Protein AF-A0A3C1FZZ5-F1 (afdb_monomer_lite)

pLDDT: mean 83.91, std 10.41, range [52.12, 95.19]

Radius of gyration: 18.03 Å; chains: 1; bounding box: 41×44×58 Å

Sequence (161 aa):
MACTSSVSAAALTNSTTSPPASAPGNGWYINLAASSSTNYAERVITNPLAAFTGATFFTTFEPSTAACGYSGNSFLWAVNYSTGGSAPASALSGTALVQTSTGQVLQVNFDTAFTNNVPSNSTTGQGRTTAAFLGVPPKGQGLSVIIKPRPLNKVLQIQEK

Foldseek 3Di:
DDPPDDDDLVQAAEPQQPWDPFFRPRYHDHQAADDDPFWHTKDWQADWDCDPQQWIWTKIFTATPDPPDQRGWMKIFIARRRTRHARDLLFQQFWKWAQFPVRDTDIGRSNPFQDCDGDPNGNGSHSTIGHIDTHDTDHYPRIDTDTDDDDPPDPPDDDDD

Secondary structure (DSSP, 8-state):
-----PPPGGGSEE-SSS--SS--TT-EE-PPPPP-SSBPPPEE-S--EE-TTSEEEEEEEEEBS-TTS--EEEEEEEEETTTSSBPPGGGS-EEEEEE-TTS-EEEEEHHHH-SB---TT-S--TTTBPPPEESPPPTTT-EEEEEPPP-----------

Structure (mmCIF, N/CA/C/O backbone):
data_AF-A0A3C1FZZ5-F1
#
_entry.id   AF-A0A3C1FZZ5-F1
#
loop_
_atom_site.group_PDB
_atom_site.id
_atom_site.type_symbol
_atom_site.label_atom_id
_atom_site.label_alt_id
_atom_site.label_comp_id
_atom_site.label_asym_id
_atom_site.label_entity_id
_atom_site.label_seq_id
_atom_site.pdbx_PDB_ins_code
_atom_site.Cartn_x
_atom_site.Cartn_y
_atom_site.Cartn_z
_atom_site.occupancy
_atom_site.B_iso_or_equiv
_atom_site.auth_seq_id
_atom_site.auth_comp_id
_atom_site.auth_asym_id
_atom_site.auth_atom_id
_atom_site.pdbx_PDB_model_num
ATOM 1 N N . MET A 1 1 ? 14.591 -5.168 28.648 1.00 52.28 1 MET A N 1
ATOM 2 C CA . MET A 1 1 ? 13.682 -6.090 27.933 1.00 52.28 1 MET A CA 1
ATOM 3 C C . MET A 1 1 ? 14.237 -6.288 26.541 1.00 52.28 1 MET A C 1
ATOM 5 O O . MET A 1 1 ? 14.339 -5.312 25.812 1.00 52.28 1 MET A O 1
ATOM 9 N N . ALA A 1 2 ? 14.681 -7.498 26.212 1.00 60.19 2 ALA A N 1
ATOM 10 C CA . ALA A 1 2 ? 15.149 -7.823 24.871 1.00 60.19 2 ALA A CA 1
ATOM 11 C C . ALA A 1 2 ? 13.982 -8.447 24.094 1.00 60.19 2 ALA A C 1
ATOM 13 O O . ALA A 1 2 ? 13.405 -9.430 24.550 1.00 60.19 2 ALA A O 1
ATOM 14 N N . CYS A 1 3 ? 13.614 -7.867 22.952 1.00 66.69 3 CYS A N 1
ATOM 15 C CA . CYS A 1 3 ? 12.658 -8.467 22.022 1.00 66.69 3 CYS A CA 1
ATOM 16 C C . CYS A 1 3 ? 13.349 -9.623 21.282 1.00 66.69 3 CYS A C 1
ATOM 18 O O . CYS A 1 3 ? 13.859 -9.435 20.182 1.00 66.69 3 CYS A O 1
ATOM 20 N N . THR A 1 4 ? 13.441 -10.794 21.914 1.00 73.38 4 THR A N 1
ATOM 21 C CA . THR A 1 4 ? 14.071 -11.999 21.337 1.00 73.38 4 THR A CA 1
ATOM 22 C C . THR A 1 4 ? 13.079 -12.921 20.631 1.00 73.38 4 THR A C 1
ATOM 24 O O . THR A 1 4 ? 13.487 -13.826 19.908 1.00 73.38 4 THR A O 1
ATOM 27 N N . SER A 1 5 ? 11.780 -12.693 20.815 1.00 76.38 5 SER A N 1
ATOM 28 C CA . SER A 1 5 ? 10.720 -13.438 20.143 1.00 76.38 5 SER A CA 1
ATOM 29 C C . SER A 1 5 ? 10.630 -13.003 18.680 1.00 76.38 5 SER A C 1
ATOM 31 O O . SER A 1 5 ? 10.276 -11.858 18.397 1.00 76.38 5 SER A O 1
ATOM 33 N N . SER A 1 6 ? 10.931 -13.906 17.748 1.00 80.31 6 SER A N 1
ATOM 34 C CA . SER A 1 6 ? 10.702 -13.695 16.319 1.00 80.31 6 SER A CA 1
ATOM 35 C C . SER A 1 6 ? 9.453 -14.447 15.864 1.00 80.31 6 SER A C 1
ATOM 37 O O . SER A 1 6 ? 9.182 -15.569 16.290 1.00 80.31 6 SER A O 1
ATOM 39 N N . VAL A 1 7 ? 8.673 -13.813 14.992 1.00 83.50 7 VAL A N 1
ATOM 40 C CA . VAL A 1 7 ? 7.558 -14.457 14.294 1.00 83.50 7 VAL A CA 1
ATOM 41 C C . VAL A 1 7 ? 8.064 -14.832 12.909 1.00 83.50 7 VAL A C 1
ATOM 43 O O . VAL A 1 7 ? 8.552 -13.975 12.172 1.00 83.50 7 VAL A O 1
ATOM 46 N N . SER A 1 8 ? 7.994 -16.114 12.555 1.00 88.12 8 SER A N 1
ATOM 47 C CA . SER A 1 8 ? 8.337 -16.551 11.203 1.00 88.12 8 SER A CA 1
ATOM 48 C C . SER A 1 8 ? 7.217 -16.177 10.231 1.00 88.12 8 SER A C 1
ATOM 50 O O . SER A 1 8 ? 6.042 -16.160 10.595 1.00 88.12 8 SER A O 1
ATOM 52 N N . ALA A 1 9 ? 7.557 -15.932 8.964 1.00 84.94 9 ALA A N 1
ATOM 53 C CA . ALA A 1 9 ? 6.552 -15.645 7.936 1.00 84.94 9 ALA A CA 1
ATOM 54 C C . ALA A 1 9 ? 5.518 -16.779 7.783 1.00 84.94 9 ALA A C 1
ATOM 56 O O . ALA A 1 9 ? 4.367 -16.518 7.453 1.00 84.94 9 ALA A O 1
ATOM 57 N N . ALA A 1 10 ? 5.902 -18.027 8.081 1.00 88.88 10 ALA A N 1
ATOM 58 C CA . ALA A 1 10 ? 5.005 -19.182 8.055 1.00 88.88 10 ALA A CA 1
ATOM 59 C C . ALA A 1 10 ? 3.928 -19.144 9.155 1.00 88.88 10 ALA A C 1
ATOM 61 O O . ALA A 1 10 ? 2.884 -19.772 9.011 1.00 88.88 10 ALA A O 1
ATOM 62 N N . ALA A 1 11 ? 4.175 -18.417 10.248 1.00 90.94 11 ALA A N 1
ATOM 63 C CA . ALA A 1 11 ? 3.200 -18.220 11.314 1.00 90.94 11 ALA A CA 1
ATOM 64 C C . ALA A 1 11 ? 2.186 -17.107 10.990 1.00 90.94 11 ALA A C 1
ATOM 66 O O . ALA A 1 11 ? 1.161 -17.017 11.665 1.00 90.94 11 ALA A O 1
ATOM 67 N N . LEU A 1 12 ? 2.462 -16.268 9.982 1.00 93.56 12 LEU A N 1
ATOM 68 C CA . LEU A 1 12 ? 1.582 -15.189 9.539 1.00 93.56 12 LEU A CA 1
ATOM 69 C C . LEU A 1 12 ? 0.552 -15.700 8.531 1.00 93.56 12 LEU A C 1
ATOM 71 O O . LEU A 1 12 ? 0.846 -16.514 7.656 1.00 93.56 12 LEU A O 1
ATOM 75 N N . THR A 1 13 ? -0.661 -15.160 8.603 1.00 95.19 13 THR A N 1
ATOM 76 C CA . THR A 1 13 ? -1.702 -15.459 7.615 1.00 95.19 13 THR A CA 1
ATOM 77 C C . THR A 1 13 ? -1.454 -14.686 6.322 1.00 95.19 13 THR A C 1
ATOM 79 O O . THR A 1 13 ? -1.238 -13.476 6.338 1.00 95.19 13 THR A O 1
ATOM 82 N N . ASN A 1 14 ? -1.504 -15.377 5.186 1.00 93.38 14 ASN A N 1
ATOM 83 C CA . ASN A 1 14 ? -1.392 -14.740 3.881 1.00 93.38 14 ASN A CA 1
ATOM 84 C C . ASN A 1 14 ? -2.725 -14.080 3.484 1.00 93.38 14 ASN A C 1
ATOM 86 O O . ASN A 1 14 ? -3.697 -14.773 3.192 1.00 93.38 14 ASN A O 1
ATOM 90 N N . SER A 1 15 ? -2.743 -12.750 3.413 1.00 92.69 15 SER A N 1
ATOM 91 C CA . SER A 1 15 ? -3.899 -11.935 3.014 1.00 92.69 15 SER A CA 1
ATOM 92 C C . SER A 1 15 ? -3.782 -11.379 1.586 1.00 92.69 15 SER A C 1
ATOM 94 O O . SER A 1 15 ? -4.489 -10.437 1.221 1.00 92.69 15 SER A O 1
ATOM 96 N N . THR A 1 16 ? -2.894 -11.927 0.751 1.00 90.62 16 THR A N 1
ATOM 97 C CA . THR A 1 16 ? -2.671 -11.494 -0.641 1.00 90.62 16 THR A CA 1
ATOM 98 C C . THR A 1 16 ? -3.950 -11.558 -1.475 1.00 90.62 16 THR A C 1
ATOM 100 O O . THR A 1 16 ? -4.319 -10.543 -2.066 1.00 90.62 16 THR A O 1
ATOM 103 N N . THR A 1 17 ? -4.649 -12.695 -1.500 1.00 86.25 17 THR A N 1
ATOM 104 C CA . THR A 1 17 ? -5.841 -12.909 -2.349 1.00 86.25 17 THR A CA 1
ATOM 105 C C . THR A 1 17 ? -7.123 -13.159 -1.562 1.00 86.25 17 THR A C 1
ATOM 107 O O . THR A 1 17 ? -8.191 -12.755 -2.008 1.00 86.25 17 THR A O 1
ATOM 110 N N . SER A 1 18 ? -7.027 -13.792 -0.391 1.00 87.19 18 SER A N 1
ATOM 111 C CA . SER A 1 18 ? -8.172 -14.159 0.445 1.00 87.19 18 SER A CA 1
ATOM 112 C C . SER A 1 18 ? -7.914 -13.744 1.896 1.00 87.19 18 SER A C 1
ATOM 114 O O . SER A 1 18 ? -7.502 -14.579 2.703 1.00 87.19 18 SER A O 1
ATOM 116 N N . PRO A 1 19 ? -8.099 -12.456 2.242 1.00 90.06 19 PRO A N 1
ATOM 117 C CA . PRO A 1 19 ? -7.919 -11.992 3.612 1.00 90.06 19 PRO A CA 1
ATOM 118 C C . PRO A 1 19 ? -8.880 -12.722 4.571 1.00 90.06 19 PRO A C 1
ATOM 120 O O . PRO A 1 19 ? -10.033 -12.971 4.208 1.00 90.06 19 PRO A O 1
ATOM 123 N N . PRO A 1 20 ? -8.439 -13.062 5.795 1.00 91.62 20 PRO A N 1
ATOM 124 C CA . PRO A 1 20 ? -9.282 -13.726 6.778 1.00 91.62 20 PRO A CA 1
ATOM 125 C C . PRO A 1 20 ? -10.442 -12.820 7.215 1.00 91.62 20 PRO A C 1
ATOM 127 O O . PRO A 1 20 ? -10.310 -11.597 7.280 1.00 91.62 20 PRO A O 1
ATOM 130 N N . ALA A 1 21 ? -11.578 -13.426 7.566 1.00 89.75 21 ALA A N 1
ATOM 131 C CA . ALA A 1 21 ? -12.756 -12.700 8.053 1.00 89.75 21 ALA A CA 1
ATOM 132 C C . ALA A 1 21 ? -12.554 -12.077 9.450 1.00 89.75 21 ALA A C 1
ATOM 134 O O . ALA A 1 21 ? -13.266 -11.149 9.829 1.00 89.75 21 ALA A O 1
ATOM 135 N N . SER A 1 22 ? -11.581 -12.575 10.214 1.00 92.88 22 SER A N 1
ATOM 136 C CA . SER A 1 22 ? -11.246 -12.128 11.567 1.00 92.88 22 SER A CA 1
ATOM 137 C C . SER A 1 22 ? -9.735 -11.991 11.741 1.00 92.88 22 SER A C 1
ATOM 139 O O . SER A 1 22 ? -8.959 -12.546 10.964 1.00 92.88 22 SER A O 1
ATOM 141 N N . ALA A 1 23 ? -9.314 -11.266 12.779 1.00 94.00 23 ALA A N 1
ATOM 142 C CA . ALA A 1 23 ? -7.900 -11.056 13.067 1.00 94.00 23 ALA A CA 1
ATOM 143 C C . ALA A 1 23 ? -7.178 -12.397 13.333 1.00 94.00 23 ALA A C 1
ATOM 145 O O . ALA A 1 23 ? -7.588 -13.133 14.235 1.00 94.00 23 ALA A O 1
ATOM 146 N N . PRO A 1 24 ? -6.120 -12.737 12.577 1.00 93.19 24 PRO A N 1
ATOM 147 C CA . PRO A 1 24 ? -5.319 -13.929 12.833 1.00 93.19 24 PRO A CA 1
ATOM 148 C C . PRO A 1 24 ? -4.426 -13.737 14.066 1.00 93.19 24 PRO A C 1
ATOM 150 O O . PRO A 1 24 ? -3.900 -12.650 14.294 1.00 93.19 24 PRO A O 1
ATOM 153 N N . GLY A 1 25 ? -4.204 -14.807 14.836 1.00 90.31 25 GLY A N 1
ATOM 154 C CA . GLY A 1 25 ? -3.521 -14.731 16.138 1.00 90.31 25 GLY A CA 1
ATOM 155 C C . GLY A 1 25 ? -2.084 -14.196 16.093 1.00 90.31 25 GLY A C 1
ATOM 156 O O . GLY A 1 25 ? -1.682 -13.464 16.990 1.00 90.31 25 GLY A O 1
ATOM 157 N N . ASN A 1 26 ? -1.333 -14.506 15.033 1.00 90.94 26 ASN A N 1
ATOM 158 C CA . ASN A 1 26 ? 0.059 -14.066 14.867 1.00 90.94 26 ASN A CA 1
ATOM 159 C C . ASN A 1 26 ? 0.217 -12.890 13.888 1.00 90.94 26 ASN A C 1
ATOM 161 O O . ASN A 1 26 ? 1.333 -12.429 13.673 1.00 90.94 26 ASN A O 1
ATOM 165 N N . GLY A 1 27 ? -0.878 -12.404 13.292 1.00 93.06 27 GLY A N 1
ATOM 166 C CA . GLY A 1 27 ? -0.862 -11.358 12.269 1.00 93.06 27 GLY A CA 1
ATOM 167 C C . GLY A 1 27 ? -0.951 -11.876 10.832 1.00 93.06 27 GLY A C 1
ATOM 168 O O . GLY A 1 27 ? -1.191 -13.060 10.571 1.00 93.06 27 GLY A O 1
ATOM 169 N N . TRP A 1 28 ? -0.809 -10.951 9.886 1.00 93.62 28 TRP A N 1
ATOM 170 C CA . TRP A 1 28 ? -1.007 -11.184 8.459 1.00 93.62 28 TRP A CA 1
ATOM 171 C C . TRP A 1 28 ? 0.077 -10.512 7.616 1.00 93.62 28 TRP A C 1
ATOM 173 O O . TRP A 1 28 ? 0.783 -9.620 8.085 1.00 93.62 28 TRP A O 1
ATOM 183 N N . TYR A 1 29 ? 0.185 -10.926 6.356 1.00 93.38 29 TYR A N 1
ATOM 184 C CA . TYR A 1 29 ? 1.014 -10.258 5.354 1.00 93.38 29 TYR A CA 1
ATOM 185 C C . TYR A 1 29 ? 0.308 -10.173 3.999 1.00 93.38 29 TYR A C 1
ATOM 187 O O . TYR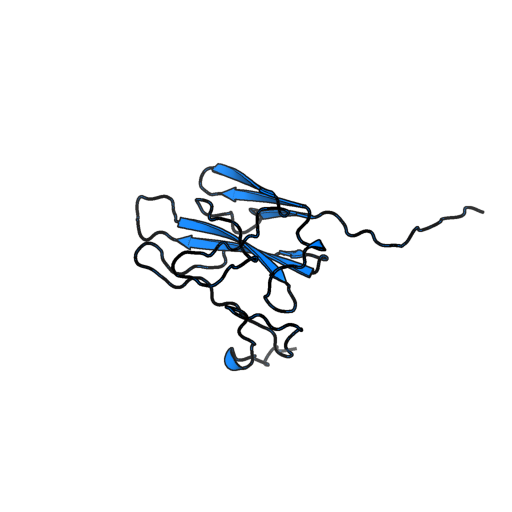 A 1 29 ? -0.630 -10.916 3.715 1.00 93.38 29 TYR A O 1
ATOM 195 N N . ILE A 1 30 ? 0.775 -9.252 3.158 1.00 92.50 30 ILE A N 1
ATOM 196 C CA . ILE A 1 30 ? 0.357 -9.105 1.763 1.00 92.50 30 ILE A CA 1
ATOM 197 C C . ILE A 1 30 ? 1.636 -9.087 0.929 1.00 92.50 30 ILE A C 1
ATOM 199 O O . ILE A 1 30 ? 2.481 -8.214 1.112 1.00 92.50 30 ILE A O 1
ATOM 203 N N . ASN A 1 31 ? 1.784 -10.044 0.017 1.00 92.94 31 ASN A N 1
ATOM 204 C CA . ASN A 1 31 ? 2.779 -9.940 -1.049 1.00 92.94 31 ASN A CA 1
ATOM 205 C C . ASN A 1 31 ? 2.391 -8.798 -1.994 1.00 92.94 31 ASN A C 1
ATOM 207 O O . ASN A 1 31 ? 1.270 -8.793 -2.495 1.00 92.94 31 ASN A O 1
ATOM 211 N N . LEU A 1 32 ? 3.302 -7.857 -2.225 1.00 92.62 32 LEU A N 1
ATOM 212 C CA . LEU A 1 32 ? 3.145 -6.800 -3.227 1.00 92.62 32 LEU A CA 1
ATOM 213 C C . LEU A 1 32 ? 3.455 -7.332 -4.636 1.00 92.62 32 LEU A C 1
ATOM 215 O O . LEU A 1 32 ? 3.909 -8.473 -4.775 1.00 92.62 32 LEU A O 1
ATOM 219 N N . ALA A 1 33 ? 3.212 -6.523 -5.673 1.00 91.94 33 ALA A N 1
ATOM 220 C CA . ALA A 1 33 ? 3.514 -6.902 -7.056 1.00 91.94 33 ALA A CA 1
ATOM 221 C C . ALA A 1 33 ? 4.954 -7.417 -7.214 1.00 91.94 33 ALA A C 1
ATOM 223 O O . ALA A 1 33 ? 5.928 -6.750 -6.846 1.00 91.94 33 ALA A O 1
ATOM 224 N N . ALA A 1 34 ? 5.085 -8.606 -7.804 1.00 92.25 34 ALA A N 1
ATOM 225 C CA . ALA A 1 34 ? 6.373 -9.133 -8.227 1.00 92.25 34 ALA A CA 1
ATOM 226 C C . ALA A 1 34 ? 6.885 -8.359 -9.451 1.00 92.25 34 ALA A C 1
ATOM 228 O O . ALA A 1 34 ? 6.124 -7.704 -10.160 1.00 92.25 34 ALA A O 1
ATOM 229 N N . SER A 1 35 ? 8.183 -8.466 -9.735 1.00 91.00 35 SER A N 1
ATOM 230 C CA . SER A 1 35 ? 8.748 -7.886 -10.954 1.00 91.00 35 SER A CA 1
ATOM 231 C C . SER A 1 35 ? 8.069 -8.437 -12.213 1.00 91.00 35 SER A C 1
ATOM 233 O O . SER A 1 35 ? 7.728 -9.619 -12.290 1.00 91.00 35 SER A O 1
ATOM 235 N N . SER A 1 36 ? 7.941 -7.587 -13.221 1.00 88.75 36 SER A N 1
ATOM 236 C CA . SER A 1 36 ? 7.462 -7.896 -14.567 1.00 88.75 36 SER A CA 1
ATOM 237 C C . SER A 1 36 ? 8.489 -7.432 -15.611 1.00 88.75 36 SER A C 1
ATOM 239 O O . SER A 1 36 ? 9.559 -6.932 -15.268 1.00 88.75 36 SER A O 1
ATOM 241 N N . SER A 1 37 ? 8.192 -7.592 -16.903 1.00 86.81 37 SER A N 1
ATOM 242 C CA . SER A 1 37 ? 9.054 -7.084 -17.982 1.00 86.81 37 SER A CA 1
ATOM 243 C C . SER A 1 37 ? 9.100 -5.550 -18.048 1.00 86.81 37 SER A C 1
ATOM 245 O O . SER A 1 37 ? 10.083 -4.979 -18.522 1.00 86.81 37 SER A O 1
ATOM 247 N N . THR A 1 38 ? 8.056 -4.873 -17.566 1.00 87.31 38 THR A N 1
ATOM 248 C CA . THR A 1 38 ? 7.910 -3.411 -17.649 1.00 87.31 38 THR A CA 1
ATOM 249 C C . THR A 1 38 ? 8.249 -2.694 -16.349 1.00 87.31 38 THR A C 1
ATOM 251 O O . THR A 1 38 ? 8.601 -1.515 -16.379 1.00 87.31 38 THR A O 1
ATOM 254 N N . ASN A 1 39 ? 8.159 -3.388 -15.213 1.00 90.06 39 ASN A N 1
ATOM 255 C CA . ASN A 1 39 ? 8.405 -2.801 -13.903 1.00 90.06 39 ASN A CA 1
ATOM 256 C C . ASN A 1 39 ? 9.127 -3.769 -12.955 1.00 90.06 39 ASN A C 1
ATOM 258 O O . ASN A 1 39 ? 8.924 -4.982 -12.989 1.00 90.06 39 ASN A O 1
ATOM 262 N N . TYR A 1 40 ? 9.929 -3.219 -12.052 1.00 91.69 40 TYR A N 1
ATOM 263 C CA . TYR A 1 40 ? 10.516 -3.944 -10.930 1.00 91.69 40 TYR A CA 1
ATOM 264 C C . TYR A 1 40 ? 9.490 -4.188 -9.817 1.00 91.69 40 TYR A C 1
ATOM 266 O O . TYR A 1 40 ? 8.418 -3.594 -9.803 1.00 91.69 40 TYR A O 1
ATOM 274 N N . ALA A 1 41 ? 9.847 -5.049 -8.858 1.00 92.50 41 ALA A N 1
ATOM 275 C CA . ALA A 1 41 ? 8.976 -5.386 -7.738 1.00 92.50 41 ALA A CA 1
ATOM 276 C C . ALA A 1 41 ? 8.517 -4.144 -6.953 1.00 92.50 41 ALA A C 1
ATOM 278 O O . ALA A 1 41 ? 9.301 -3.223 -6.680 1.00 92.50 41 ALA A O 1
ATOM 279 N N . GLU A 1 42 ? 7.242 -4.154 -6.578 1.00 93.50 42 GLU A N 1
ATOM 280 C CA . GLU A 1 42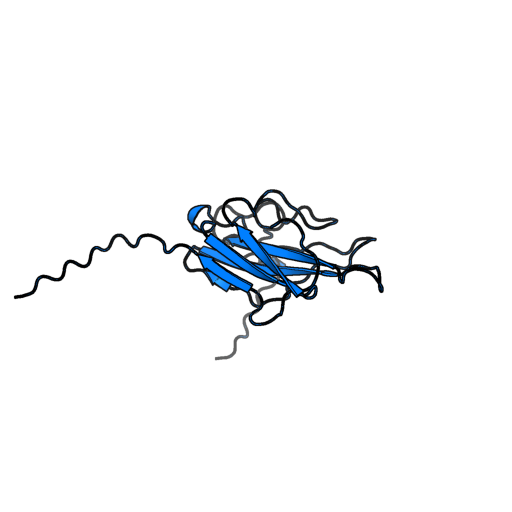 ? 6.601 -3.097 -5.812 1.00 93.50 42 GLU A CA 1
ATOM 281 C C . GLU A 1 42 ? 7.120 -3.081 -4.368 1.00 93.50 42 GLU A C 1
ATOM 283 O O . GLU A 1 42 ? 7.370 -4.115 -3.744 1.00 93.50 42 GLU A O 1
ATOM 288 N N . ARG A 1 43 ? 7.283 -1.877 -3.818 1.00 92.19 43 ARG A N 1
ATOM 289 C CA . ARG A 1 43 ? 7.784 -1.666 -2.456 1.00 92.19 43 ARG A CA 1
ATOM 290 C C . ARG A 1 43 ? 7.038 -0.558 -1.739 1.00 92.19 43 ARG A C 1
ATOM 292 O O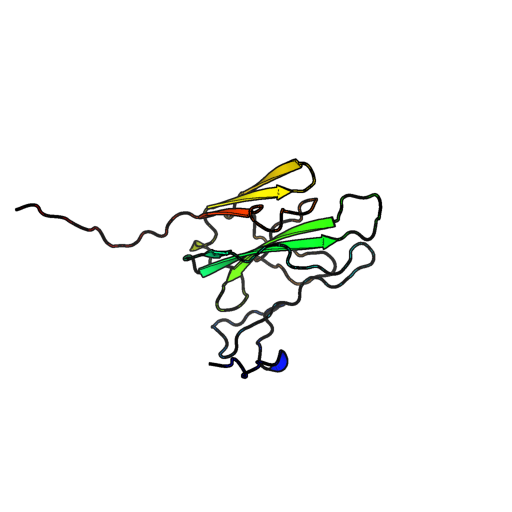 . ARG A 1 43 ? 6.655 0.438 -2.348 1.00 92.19 43 ARG A O 1
ATOM 299 N N . VAL A 1 44 ? 6.903 -0.700 -0.424 1.00 92.12 44 VAL A N 1
ATOM 300 C CA . VAL A 1 44 ? 6.422 0.374 0.452 1.00 92.12 44 VAL A CA 1
ATOM 301 C C . VAL A 1 44 ? 7.471 1.483 0.499 1.00 92.12 44 VAL A C 1
ATOM 303 O O . VAL A 1 44 ? 8.661 1.215 0.668 1.00 92.12 44 VAL A O 1
ATOM 306 N N . ILE A 1 45 ? 7.036 2.731 0.332 1.00 89.44 45 ILE A N 1
ATOM 307 C CA . ILE A 1 45 ? 7.932 3.899 0.292 1.00 89.44 45 ILE A CA 1
ATOM 308 C C . ILE A 1 45 ? 7.649 4.923 1.390 1.00 89.44 45 ILE A C 1
ATOM 310 O O . ILE A 1 45 ? 8.533 5.721 1.695 1.00 89.44 45 ILE A O 1
ATOM 314 N N . THR A 1 46 ? 6.466 4.894 2.003 1.00 87.06 46 THR A N 1
ATOM 315 C CA . THR A 1 46 ? 6.098 5.778 3.117 1.00 87.06 46 THR A CA 1
ATOM 316 C C . THR A 1 46 ? 5.924 5.008 4.411 1.00 87.06 46 THR A C 1
ATOM 318 O O . THR A 1 46 ? 5.556 3.834 4.405 1.00 87.06 46 THR A O 1
ATOM 321 N N . ASN A 1 47 ? 6.063 5.713 5.529 1.00 87.88 47 ASN A N 1
ATOM 322 C CA . ASN A 1 47 ? 5.623 5.195 6.819 1.00 87.88 47 ASN A CA 1
ATOM 323 C C . ASN A 1 47 ? 4.100 4.967 6.803 1.00 87.88 47 ASN A C 1
ATOM 325 O O . ASN A 1 47 ? 3.364 5.887 6.433 1.00 87.88 47 ASN A O 1
ATOM 329 N N . PRO A 1 48 ? 3.607 3.778 7.192 1.00 89.75 48 PRO A N 1
ATOM 330 C CA . PRO A 1 48 ? 2.175 3.538 7.271 1.00 89.75 48 PRO A CA 1
ATOM 331 C C . PRO A 1 48 ? 1.499 4.416 8.326 1.00 89.75 48 PRO A C 1
ATOM 333 O O . PRO A 1 48 ? 1.950 4.504 9.467 1.00 89.75 48 PRO A O 1
ATOM 336 N N . LEU A 1 49 ? 0.378 5.025 7.953 1.00 89.75 49 LEU A N 1
ATOM 337 C CA . LEU A 1 49 ? -0.508 5.767 8.838 1.00 89.75 49 LEU A CA 1
ATOM 338 C C . LEU A 1 49 ? -1.637 4.848 9.308 1.00 89.75 49 LEU A C 1
ATOM 340 O O . LEU A 1 49 ? -2.561 4.543 8.553 1.00 89.75 49 LEU A O 1
ATOM 344 N N . ALA A 1 50 ? -1.585 4.424 10.567 1.00 89.38 50 ALA A N 1
ATOM 345 C CA . ALA A 1 50 ? -2.703 3.744 11.207 1.00 89.38 50 ALA A CA 1
ATOM 346 C C . ALA A 1 50 ? -3.753 4.774 11.646 1.00 89.38 50 ALA A C 1
ATOM 348 O O . ALA A 1 50 ? -3.507 5.592 12.531 1.00 89.38 50 ALA A O 1
ATOM 349 N N . ALA A 1 51 ? -4.928 4.737 11.026 1.00 87.38 51 ALA A N 1
ATOM 350 C CA . ALA A 1 51 ? -6.040 5.600 11.381 1.00 87.38 51 ALA A CA 1
ATOM 351 C C . ALA A 1 51 ? -6.924 4.960 12.458 1.00 87.38 51 ALA A C 1
ATOM 353 O O . ALA A 1 51 ? -7.203 3.759 12.438 1.00 87.38 51 ALA A O 1
ATOM 354 N N . PHE A 1 52 ? -7.495 5.795 13.330 1.00 84.00 52 PHE A N 1
ATOM 355 C CA . PHE A 1 52 ? -8.497 5.376 14.322 1.00 84.00 52 PHE A CA 1
ATOM 356 C C . PHE A 1 52 ? -9.763 4.771 13.691 1.00 84.00 52 PHE A C 1
ATOM 358 O O . PHE A 1 52 ? -10.572 4.137 14.367 1.00 84.00 52 PHE A O 1
ATOM 365 N N . THR A 1 53 ? -9.941 4.941 12.380 1.00 84.56 53 THR A N 1
ATOM 366 C CA . THR A 1 53 ? -11.015 4.326 11.607 1.00 84.56 53 THR A CA 1
ATOM 367 C C . THR A 1 53 ? -10.768 2.852 11.264 1.00 84.56 53 THR A C 1
ATOM 369 O O . THR A 1 53 ? -11.602 2.245 10.595 1.00 84.56 53 THR A O 1
ATOM 372 N N . GLY A 1 54 ? -9.689 2.232 11.747 1.00 88.50 54 GLY A N 1
ATOM 373 C CA . GLY A 1 54 ? -9.398 0.817 11.491 1.00 88.50 54 GLY A CA 1
ATOM 374 C C . GLY A 1 54 ? -8.841 0.550 10.088 1.00 88.50 54 GLY A C 1
ATOM 375 O O . GLY A 1 54 ? -8.822 -0.594 9.636 1.00 88.50 54 GLY A O 1
ATOM 376 N N . ALA A 1 55 ? -8.389 1.600 9.405 1.00 92.19 55 ALA A N 1
ATOM 377 C CA . ALA A 1 55 ? -7.637 1.502 8.166 1.00 92.19 55 ALA A CA 1
ATOM 378 C C . ALA A 1 55 ? -6.174 1.884 8.404 1.00 92.19 55 ALA A C 1
ATOM 380 O O . ALA A 1 55 ? -5.868 2.791 9.179 1.00 92.19 55 ALA A O 1
ATOM 381 N N . THR A 1 56 ? -5.278 1.210 7.702 1.00 93.38 56 THR A N 1
ATOM 382 C CA . THR A 1 56 ? -3.870 1.565 7.586 1.00 93.38 56 THR A CA 1
ATOM 383 C C . THR A 1 56 ? -3.631 2.064 6.170 1.00 93.38 56 THR A C 1
ATOM 385 O O . THR A 1 56 ? -3.878 1.332 5.209 1.00 93.38 56 THR A O 1
ATOM 388 N N . PHE A 1 57 ? -3.167 3.307 6.054 1.00 92.94 57 PHE A N 1
ATOM 389 C CA . PHE A 1 57 ? -2.868 3.956 4.783 1.00 92.94 57 PHE A CA 1
ATOM 390 C C . PHE A 1 57 ? -1.366 4.008 4.549 1.00 92.94 57 PHE A C 1
ATOM 392 O O . PHE A 1 57 ? -0.609 4.378 5.442 1.00 92.94 57 PHE A O 1
ATOM 399 N N . PHE A 1 58 ? -0.920 3.664 3.352 1.00 92.81 58 PHE A N 1
ATOM 400 C CA . PHE A 1 58 ? 0.484 3.777 2.961 1.00 92.81 58 PHE A CA 1
ATOM 401 C C . PHE A 1 58 ? 0.585 3.862 1.447 1.00 92.81 58 PHE A C 1
ATOM 403 O O . PHE A 1 58 ? -0.313 3.407 0.743 1.00 92.81 58 PHE A O 1
ATOM 410 N N . THR A 1 59 ? 1.671 4.429 0.934 1.00 92.69 59 THR A N 1
ATOM 411 C CA . THR A 1 59 ? 1.951 4.385 -0.496 1.00 92.69 59 THR A CA 1
ATOM 412 C C . THR A 1 59 ? 3.030 3.369 -0.819 1.00 92.69 59 THR A C 1
ATOM 414 O O . THR A 1 59 ? 3.987 3.131 -0.067 1.00 92.69 59 THR A O 1
ATOM 417 N N . THR A 1 60 ? 2.854 2.765 -1.979 1.00 92.88 60 THR A N 1
ATOM 418 C CA . THR A 1 60 ? 3.816 1.871 -2.597 1.00 92.88 60 THR A CA 1
ATOM 419 C C . THR A 1 60 ? 4.282 2.450 -3.921 1.00 92.88 60 THR A C 1
ATOM 421 O O . THR A 1 60 ? 3.710 3.404 -4.461 1.00 92.88 60 THR A O 1
ATOM 424 N N . PHE A 1 61 ? 5.371 1.893 -4.427 1.00 92.19 61 PHE A N 1
ATOM 425 C CA . PHE A 1 61 ? 5.948 2.270 -5.699 1.00 92.19 61 PHE A CA 1
ATOM 426 C C . PHE A 1 61 ? 6.484 1.046 -6.423 1.00 92.19 61 PHE A C 1
ATOM 428 O O . PHE A 1 61 ? 7.239 0.256 -5.854 1.00 92.19 61 PHE A O 1
ATOM 435 N N . GLU A 1 62 ? 6.102 0.940 -7.682 1.00 91.81 62 GLU A N 1
ATOM 436 C CA . GLU A 1 62 ? 6.491 -0.060 -8.656 1.00 91.81 62 GLU A CA 1
ATOM 437 C C . GLU A 1 62 ? 7.399 0.633 -9.693 1.00 91.81 62 GLU A C 1
ATOM 439 O O . GLU A 1 62 ? 6.907 1.357 -10.565 1.00 91.81 62 GLU A O 1
ATOM 444 N N . PRO A 1 63 ? 8.733 0.511 -9.571 1.00 90.81 63 PRO A N 1
ATOM 445 C CA . PRO A 1 63 ? 9.666 1.249 -10.420 1.00 90.81 63 PRO A CA 1
ATOM 446 C C . PRO A 1 63 ? 9.617 0.752 -11.864 1.00 90.81 63 PRO A C 1
ATOM 448 O O . PRO A 1 63 ? 9.593 -0.456 -12.086 1.00 90.81 63 PRO A O 1
ATOM 451 N N . SER A 1 64 ? 9.699 1.649 -12.845 1.00 89.44 64 SER A N 1
ATOM 452 C CA . SER A 1 64 ? 9.773 1.235 -14.252 1.00 89.44 64 SER A CA 1
ATOM 453 C C . SER A 1 64 ? 11.140 0.626 -14.590 1.00 89.44 64 SER A C 1
ATOM 455 O O . SER A 1 64 ? 12.169 1.031 -14.042 1.00 89.44 64 SER A O 1
ATOM 457 N N . THR A 1 65 ? 11.171 -0.325 -15.527 1.00 87.25 65 THR A N 1
ATOM 458 C CA . THR A 1 65 ? 12.424 -0.815 -16.129 1.00 87.25 65 THR A CA 1
ATOM 459 C C . THR A 1 65 ? 13.020 0.177 -17.136 1.00 87.25 65 THR A C 1
ATOM 461 O O . THR A 1 65 ? 14.198 0.067 -17.478 1.00 87.25 65 THR A O 1
ATOM 464 N N . ALA A 1 66 ? 12.254 1.181 -17.581 1.00 83.19 66 ALA A N 1
ATOM 465 C CA . ALA A 1 66 ? 12.713 2.202 -18.516 1.00 83.19 66 ALA A CA 1
ATOM 466 C C . ALA A 1 66 ? 13.517 3.308 -17.808 1.00 83.19 66 ALA A C 1
ATOM 468 O O . ALA A 1 66 ? 12.958 4.153 -17.111 1.00 83.19 66 ALA A O 1
ATOM 469 N N . ALA A 1 67 ? 14.831 3.357 -18.052 1.00 72.25 67 ALA A N 1
ATOM 470 C CA . ALA A 1 67 ? 15.745 4.314 -17.415 1.00 72.25 67 ALA A CA 1
ATOM 471 C C . ALA A 1 67 ? 15.429 5.800 -17.699 1.00 72.25 67 ALA A C 1
ATOM 473 O O . ALA A 1 67 ? 15.761 6.658 -16.886 1.00 72.25 67 ALA A O 1
ATOM 474 N N . CYS A 1 68 ? 14.788 6.106 -18.834 1.00 71.62 68 CYS A N 1
ATOM 475 C CA . CYS A 1 68 ? 14.448 7.473 -19.257 1.00 71.62 68 CYS A CA 1
ATOM 476 C C . CYS A 1 68 ? 12.952 7.813 -19.111 1.00 71.62 68 CYS A C 1
ATOM 478 O O . CYS A 1 68 ? 12.530 8.886 -19.536 1.00 71.62 68 CYS A O 1
ATOM 480 N N . GLY A 1 69 ? 12.139 6.895 -18.575 1.00 67.19 69 GLY A N 1
ATOM 481 C CA . GLY A 1 69 ? 10.695 7.076 -18.417 1.00 67.19 69 GLY A CA 1
ATOM 482 C C . GLY A 1 69 ? 10.302 7.749 -17.100 1.00 67.19 69 GLY A C 1
ATOM 483 O O . GLY A 1 69 ? 11.136 8.028 -16.237 1.00 67.19 69 GLY A O 1
ATOM 484 N N . TYR A 1 70 ? 8.996 7.972 -16.915 1.00 64.25 70 TYR A N 1
ATOM 485 C CA . TYR A 1 70 ? 8.447 8.296 -15.599 1.00 64.25 70 TYR A CA 1
ATOM 486 C C . TYR A 1 70 ? 8.849 7.187 -14.624 1.00 64.25 70 TYR A C 1
ATOM 488 O O . TYR A 1 70 ? 8.684 6.010 -14.928 1.00 64.25 70 TYR A O 1
ATOM 496 N N . SER A 1 71 ? 9.408 7.578 -13.476 1.00 76.38 71 SER A N 1
ATOM 497 C CA . SER A 1 71 ? 10.160 6.719 -12.545 1.00 76.38 71 SER A CA 1
ATOM 498 C C . SER A 1 71 ? 9.464 5.395 -12.169 1.00 76.38 71 SER A C 1
ATOM 500 O O . SER A 1 71 ? 10.131 4.441 -11.774 1.00 76.38 71 SER A O 1
ATOM 502 N N . GLY A 1 72 ? 8.144 5.314 -12.316 1.00 87.38 72 GLY A N 1
ATOM 503 C CA . GLY A 1 72 ? 7.328 4.130 -12.099 1.00 87.38 72 GLY A CA 1
ATOM 504 C C . GLY A 1 72 ? 5.898 4.525 -11.751 1.00 87.38 72 GLY A C 1
ATOM 505 O O . GLY A 1 72 ? 5.521 5.699 -11.861 1.00 87.38 72 GLY A O 1
ATOM 506 N N . ASN A 1 73 ? 5.138 3.544 -11.279 1.00 90.19 73 ASN A N 1
ATOM 507 C CA . ASN A 1 73 ? 3.776 3.721 -10.793 1.00 90.19 73 ASN A CA 1
ATOM 508 C C . ASN A 1 73 ? 3.754 3.712 -9.270 1.00 90.19 73 ASN A C 1
ATOM 510 O O . ASN A 1 73 ? 4.395 2.876 -8.640 1.00 90.19 73 ASN A O 1
ATOM 514 N N . SER A 1 74 ? 2.978 4.601 -8.671 1.00 91.31 74 SER A N 1
ATOM 515 C CA . SER A 1 74 ? 2.664 4.569 -7.252 1.00 91.31 74 SER A CA 1
ATOM 516 C C . SER A 1 74 ? 1.189 4.298 -7.017 1.00 91.31 74 SER A C 1
ATOM 518 O O . SER A 1 74 ? 0.332 4.611 -7.845 1.00 91.31 74 SER A O 1
ATOM 520 N N . PHE A 1 75 ? 0.913 3.716 -5.856 1.00 92.56 75 PHE A N 1
ATOM 521 C CA . PHE A 1 75 ? -0.425 3.348 -5.420 1.00 92.56 75 PHE A CA 1
ATOM 522 C C . PHE A 1 75 ? -0.618 3.818 -3.986 1.00 92.56 75 PHE A C 1
ATOM 524 O O . PHE A 1 75 ? 0.309 3.751 -3.173 1.00 92.56 75 PHE A O 1
ATOM 531 N N . LEU A 1 76 ? -1.821 4.283 -3.659 1.00 92.94 76 LEU A N 1
ATOM 532 C CA . LEU A 1 76 ? -2.235 4.465 -2.277 1.00 92.94 76 LEU A CA 1
ATOM 533 C C . LEU A 1 76 ? -2.993 3.213 -1.846 1.00 92.94 76 LEU A C 1
ATOM 535 O O . LEU A 1 76 ? -3.949 2.801 -2.501 1.00 92.94 76 LEU A O 1
ATOM 539 N N . TRP A 1 77 ? -2.559 2.629 -0.739 1.00 93.69 77 TRP A N 1
ATOM 540 C CA . TRP A 1 77 ? -3.188 1.485 -0.105 1.00 93.69 77 TRP A CA 1
ATOM 541 C C . TRP A 1 77 ? -4.062 1.939 1.059 1.00 93.69 77 TRP A C 1
ATOM 543 O O . TRP A 1 77 ? -3.671 2.817 1.829 1.00 93.69 77 TRP A O 1
ATOM 553 N N . ALA A 1 78 ? -5.221 1.305 1.205 1.00 94.00 78 ALA A N 1
ATOM 554 C CA . ALA A 1 78 ? -6.075 1.364 2.379 1.00 94.00 78 ALA A CA 1
ATOM 555 C C . ALA A 1 78 ? -6.439 -0.062 2.793 1.00 94.00 78 ALA A C 1
ATOM 557 O O . ALA A 1 78 ? -7.189 -0.768 2.116 1.00 94.00 78 ALA A O 1
ATOM 558 N N . VAL A 1 79 ? -5.884 -0.490 3.922 1.00 94.31 79 VAL A N 1
ATOM 559 C CA . VAL A 1 79 ? -5.961 -1.880 4.376 1.00 94.31 79 VAL A CA 1
ATOM 560 C C . VAL A 1 79 ? -6.606 -1.944 5.752 1.00 94.31 79 VAL A C 1
ATOM 562 O O . VAL A 1 79 ? -6.310 -1.120 6.613 1.00 94.31 79 VAL A O 1
ATOM 565 N N . ASN A 1 80 ? -7.474 -2.922 5.994 1.00 94.19 80 ASN A N 1
ATOM 566 C CA . ASN A 1 80 ? -7.949 -3.208 7.342 1.00 94.19 80 ASN A CA 1
ATOM 567 C C . ASN A 1 80 ? -6.773 -3.686 8.202 1.00 94.19 80 ASN A C 1
ATOM 569 O O . ASN A 1 80 ? -6.201 -4.745 7.938 1.00 94.19 80 ASN A O 1
ATOM 573 N N . TYR A 1 81 ? -6.443 -2.929 9.250 1.00 92.75 81 TYR A N 1
ATOM 574 C CA . TYR A 1 81 ? -5.272 -3.199 10.091 1.00 92.75 81 TYR A CA 1
ATOM 575 C C . TYR A 1 81 ? -5.284 -4.604 10.719 1.00 92.75 81 TYR A C 1
ATOM 577 O O . TYR A 1 81 ? -4.232 -5.176 10.990 1.00 92.75 81 TYR A O 1
ATOM 585 N N . SER A 1 82 ? -6.472 -5.161 10.967 1.00 94.00 82 SER A N 1
ATOM 586 C CA . SER A 1 82 ? -6.637 -6.416 11.700 1.00 94.00 82 SER A CA 1
ATOM 587 C C . SER A 1 82 ? -6.558 -7.654 10.808 1.00 94.00 82 SER A C 1
ATOM 589 O O . SER A 1 82 ? -6.119 -8.699 11.276 1.00 94.00 82 SER A O 1
ATOM 591 N N . THR A 1 83 ? -6.933 -7.549 9.529 1.00 94.12 83 THR A N 1
ATOM 592 C CA . THR A 1 83 ? -7.035 -8.708 8.623 1.00 94.12 83 THR A CA 1
ATOM 593 C C . THR A 1 83 ? -6.163 -8.613 7.375 1.00 94.12 83 THR A C 1
ATOM 595 O O . THR A 1 83 ? -5.954 -9.619 6.703 1.00 94.12 83 THR A O 1
ATOM 598 N N . GLY A 1 84 ? -5.672 -7.432 7.001 1.00 92.75 84 GLY A N 1
ATOM 599 C CA . GLY A 1 84 ? -5.003 -7.241 5.710 1.00 92.75 84 GLY A CA 1
ATOM 600 C C . GLY A 1 84 ? -5.971 -7.164 4.521 1.00 92.75 84 GLY A C 1
ATOM 601 O O . GLY A 1 84 ? -5.541 -7.087 3.367 1.00 92.75 84 GLY A O 1
ATOM 602 N N . GLY A 1 85 ? -7.281 -7.207 4.780 1.00 92.44 85 GLY A N 1
ATOM 603 C CA . GLY A 1 85 ? -8.328 -7.070 3.767 1.00 92.44 85 GLY A CA 1
ATOM 604 C C . GLY A 1 85 ? -8.633 -5.618 3.404 1.00 92.44 85 GLY A C 1
ATOM 605 O O . GLY A 1 85 ? -7.930 -4.696 3.819 1.00 92.44 85 GLY A O 1
ATOM 606 N N . SER A 1 86 ? -9.687 -5.408 2.617 1.00 92.25 86 SER A N 1
ATOM 607 C CA . SER A 1 86 ? -10.170 -4.066 2.277 1.00 92.25 86 SER A CA 1
ATOM 608 C C . SER A 1 86 ? -10.534 -3.287 3.532 1.00 92.25 86 SER A C 1
ATOM 610 O O . SER A 1 86 ? -11.135 -3.828 4.467 1.00 92.25 86 SER A O 1
ATOM 612 N N . ALA A 1 87 ? -10.141 -2.015 3.567 1.00 91.94 87 ALA A N 1
ATOM 613 C CA . ALA A 1 87 ? -10.522 -1.125 4.650 1.00 91.94 87 ALA A CA 1
ATOM 614 C C . ALA A 1 87 ? -12.059 -1.068 4.787 1.00 91.94 87 ALA A C 1
ATOM 616 O O . ALA A 1 87 ? -12.773 -1.130 3.783 1.00 91.94 87 ALA A O 1
ATOM 617 N N . PRO A 1 88 ? -12.593 -0.954 6.016 1.00 88.56 88 PRO A N 1
ATOM 618 C CA . PRO A 1 88 ? -14.033 -0.845 6.209 1.00 88.56 88 PRO A CA 1
ATOM 619 C C . PRO A 1 88 ? -14.561 0.419 5.520 1.00 88.56 88 PRO A C 1
ATOM 621 O O . PRO A 1 88 ? -13.912 1.460 5.566 1.00 88.56 88 PRO A O 1
ATOM 624 N N . ALA A 1 89 ? -15.763 0.362 4.940 1.00 86.38 89 ALA A N 1
ATOM 625 C CA . ALA A 1 89 ? -16.345 1.493 4.206 1.00 86.38 89 ALA A CA 1
ATOM 626 C C . ALA A 1 89 ? -16.413 2.786 5.045 1.00 86.38 89 ALA A C 1
ATOM 628 O O . ALA A 1 89 ? -16.173 3.878 4.542 1.00 86.38 89 ALA A O 1
ATOM 629 N N . SER A 1 90 ? -16.638 2.668 6.358 1.00 84.12 90 SER A N 1
ATOM 630 C CA . SER A 1 90 ? -16.629 3.805 7.290 1.00 84.12 90 SER A CA 1
ATOM 631 C C . SER A 1 90 ? -15.257 4.472 7.464 1.00 84.12 90 SER A C 1
ATOM 633 O O . SER A 1 90 ? -15.185 5.588 7.973 1.00 84.12 90 SER A O 1
ATOM 635 N N . ALA A 1 91 ? -14.167 3.809 7.071 1.00 84.75 91 ALA A N 1
ATOM 636 C CA . ALA A 1 91 ? -12.821 4.375 7.032 1.00 84.75 91 ALA A CA 1
ATOM 637 C C . ALA A 1 91 ? -12.472 5.026 5.692 1.00 84.75 91 ALA A C 1
ATOM 639 O O . ALA A 1 91 ? -11.502 5.779 5.629 1.00 84.75 91 ALA A O 1
ATOM 640 N N . LEU A 1 92 ? -13.259 4.756 4.649 1.00 87.00 92 LEU A N 1
ATOM 641 C CA . LEU A 1 92 ? -13.058 5.253 3.292 1.00 87.00 92 LEU A CA 1
ATOM 642 C C . LEU A 1 92 ? -13.881 6.515 3.004 1.00 87.00 92 LEU A C 1
ATOM 644 O O . LEU A 1 92 ? -14.213 6.770 1.856 1.00 87.00 92 LEU A O 1
ATOM 648 N N . SER A 1 93 ? -14.184 7.328 4.023 1.00 87.19 93 SER A N 1
ATOM 649 C CA . SER A 1 93 ? -14.791 8.646 3.814 1.00 87.19 93 SER A CA 1
ATOM 650 C C . SER A 1 93 ? -13.804 9.755 4.149 1.00 87.19 93 SER A C 1
ATOM 652 O O . SER A 1 93 ? -13.416 9.956 5.306 1.00 87.19 93 SER A O 1
ATOM 654 N N . GLY A 1 94 ? -13.389 10.477 3.115 1.00 87.94 94 GLY A N 1
ATOM 655 C CA . GLY A 1 94 ? -12.346 11.484 3.210 1.00 87.94 94 GLY A CA 1
ATOM 656 C C . GLY A 1 94 ? -11.552 11.613 1.921 1.00 87.94 94 GLY A C 1
ATOM 657 O O . GLY A 1 94 ? -11.947 11.121 0.862 1.00 87.94 94 GLY A O 1
ATOM 658 N N . THR A 1 95 ? -10.417 12.289 2.021 1.00 91.44 95 THR A N 1
ATOM 659 C CA . THR A 1 95 ? -9.518 12.498 0.888 1.00 91.44 95 THR A CA 1
ATOM 660 C C . THR A 1 95 ? -8.070 12.367 1.322 1.00 91.44 95 THR A C 1
ATOM 662 O O . THR A 1 95 ? -7.713 12.814 2.414 1.00 91.44 95 THR A O 1
ATOM 665 N N . ALA A 1 96 ? -7.224 11.837 0.445 1.00 90.62 96 ALA A N 1
ATOM 666 C CA . ALA A 1 96 ? -5.780 11.962 0.581 1.00 90.62 96 ALA A CA 1
ATOM 667 C C . ALA A 1 96 ? -5.229 12.976 -0.417 1.00 90.62 96 ALA A C 1
ATOM 669 O O . ALA A 1 96 ? -5.676 13.037 -1.561 1.00 90.62 96 ALA A O 1
ATOM 670 N N . LEU A 1 97 ? -4.229 13.732 0.014 1.00 89.94 97 LEU A N 1
ATOM 671 C CA . LEU A 1 97 ? -3.378 14.531 -0.851 1.00 89.94 97 LEU A CA 1
ATOM 672 C C . LEU A 1 97 ? -2.011 13.858 -0.916 1.00 89.94 97 LEU A C 1
ATOM 674 O O . LEU A 1 97 ? -1.389 13.604 0.119 1.00 89.94 97 LEU A O 1
ATOM 678 N N . VAL A 1 98 ? -1.570 13.559 -2.133 1.00 88.19 98 VAL A N 1
ATOM 679 C CA . VAL A 1 98 ? -0.288 12.919 -2.412 1.00 88.19 98 VAL A CA 1
ATOM 680 C C . VAL A 1 98 ? 0.509 13.823 -3.333 1.00 88.19 98 VAL A C 1
ATOM 682 O O . VAL A 1 98 ? 0.125 14.044 -4.478 1.00 88.19 98 VAL A O 1
ATOM 685 N N . GLN A 1 99 ? 1.628 14.344 -2.844 1.00 86.38 99 GLN A N 1
ATOM 686 C CA . GLN A 1 99 ? 2.588 15.013 -3.715 1.00 86.38 99 GLN A CA 1
ATOM 687 C C . GLN A 1 99 ? 3.454 13.954 -4.391 1.00 86.38 99 GLN A C 1
ATOM 689 O O . GLN A 1 99 ? 3.947 13.053 -3.717 1.00 86.38 99 GLN A O 1
ATOM 694 N N . THR A 1 100 ? 3.667 14.054 -5.697 1.00 85.00 100 THR A N 1
ATOM 695 C CA . THR A 1 100 ? 4.537 13.131 -6.438 1.00 85.00 100 THR A CA 1
ATOM 696 C C . THR A 1 100 ? 5.790 13.841 -6.944 1.00 85.00 100 THR A C 1
ATOM 698 O O . THR A 1 100 ? 5.872 15.071 -7.004 1.00 85.00 100 THR A O 1
ATOM 701 N N . SER A 1 101 ? 6.791 13.060 -7.351 1.00 81.50 101 SER A N 1
ATOM 702 C CA . SER A 1 101 ? 8.031 13.577 -7.940 1.00 81.50 101 SER A CA 1
ATOM 703 C C . SER A 1 101 ? 7.840 14.299 -9.282 1.00 81.50 101 SER A C 1
ATOM 705 O O . SER A 1 101 ? 8.793 14.885 -9.783 1.00 81.50 101 SER A O 1
ATOM 707 N N . THR A 1 102 ? 6.642 14.270 -9.880 1.00 82.75 102 THR A N 1
ATOM 708 C CA . THR A 1 102 ? 6.316 15.046 -11.090 1.00 82.75 102 THR A CA 1
ATOM 709 C C . THR A 1 102 ? 5.938 16.498 -10.777 1.00 82.75 102 THR A C 1
ATOM 711 O O . THR A 1 102 ? 5.665 17.267 -11.693 1.00 82.75 102 THR A O 1
ATOM 714 N N . GLY A 1 103 ? 5.902 16.884 -9.495 1.00 80.00 103 GLY A N 1
ATOM 715 C CA . GLY A 1 103 ? 5.434 18.199 -9.053 1.00 80.00 103 GLY A CA 1
ATOM 716 C C . GLY A 1 103 ? 3.910 18.308 -8.958 1.00 80.00 103 GLY A C 1
ATOM 717 O O . GLY A 1 103 ? 3.396 19.364 -8.599 1.00 80.00 103 GLY A O 1
ATOM 718 N N . GLN A 1 104 ? 3.178 17.227 -9.244 1.00 83.25 104 GLN A N 1
ATOM 719 C CA . GLN A 1 104 ? 1.727 17.179 -9.111 1.00 83.25 104 GLN A CA 1
ATOM 720 C C . GLN A 1 104 ? 1.314 16.949 -7.649 1.00 83.25 104 GLN A C 1
ATOM 722 O O . GLN A 1 104 ? 1.901 16.126 -6.944 1.00 83.25 104 GLN A O 1
ATOM 727 N N . VAL A 1 105 ? 0.254 17.639 -7.216 1.00 85.25 105 VAL A N 1
ATOM 728 C CA . VAL A 1 105 ? -0.497 17.301 -5.998 1.00 85.25 105 VAL A CA 1
ATOM 729 C C . VAL A 1 105 ? -1.742 16.537 -6.424 1.00 85.25 105 VAL A C 1
ATOM 731 O O . VAL A 1 105 ? -2.680 17.109 -6.978 1.00 85.25 105 VAL A O 1
ATOM 734 N N . LEU A 1 106 ? -1.732 15.227 -6.211 1.00 88.44 106 LEU A N 1
ATOM 735 C CA . LEU A 1 106 ? -2.855 14.357 -6.514 1.00 88.44 106 LEU A CA 1
ATOM 736 C C . LEU A 1 106 ? -3.828 14.342 -5.336 1.00 88.44 106 LEU A C 1
ATOM 738 O O . LEU A 1 106 ? -3.447 14.005 -4.216 1.00 88.44 106 LEU A O 1
ATOM 742 N N . GLN A 1 107 ? -5.094 14.653 -5.602 1.00 91.06 107 GLN A N 1
ATOM 743 C CA . GLN A 1 107 ? -6.177 14.458 -4.647 1.00 91.06 107 GLN A CA 1
ATOM 744 C C . GLN A 1 107 ? -6.891 13.139 -4.936 1.00 91.06 107 GLN A C 1
ATOM 746 O O . GLN A 1 107 ? -7.429 12.928 -6.020 1.00 91.06 107 GLN A O 1
ATOM 751 N N . VAL A 1 108 ? -6.918 12.260 -3.944 1.00 90.56 108 VAL A N 1
ATOM 752 C CA . VAL A 1 108 ? -7.589 10.964 -3.998 1.00 90.56 108 VAL A CA 1
ATOM 753 C C . VAL A 1 108 ? -8.855 11.043 -3.155 1.00 90.56 108 VAL A C 1
ATOM 755 O O . VAL A 1 108 ? -8.776 11.255 -1.946 1.00 90.56 108 VAL A O 1
ATOM 758 N N . ASN A 1 109 ? -10.019 10.853 -3.775 1.00 91.38 109 ASN A N 1
ATOM 759 C CA . ASN A 1 109 ? -11.290 10.746 -3.063 1.00 91.38 109 ASN A CA 1
ATOM 760 C C . ASN A 1 109 ? -11.528 9.295 -2.623 1.00 91.38 109 ASN A C 1
ATOM 762 O O . ASN A 1 109 ? -11.663 8.405 -3.460 1.00 91.38 109 ASN A O 1
ATOM 766 N N . PHE A 1 110 ? -11.603 9.055 -1.315 1.00 90.25 110 PHE A N 1
ATOM 767 C CA . PHE A 1 110 ? -11.706 7.700 -0.773 1.00 90.25 110 PHE A CA 1
ATOM 768 C C . PHE A 1 110 ? -13.010 6.988 -1.125 1.00 90.25 110 PHE A C 1
ATOM 770 O O . PHE A 1 110 ? -12.989 5.767 -1.267 1.00 90.25 110 PHE A O 1
ATOM 777 N N . ASP A 1 111 ? -14.093 7.732 -1.359 1.00 86.75 111 ASP A N 1
ATOM 778 C CA . ASP A 1 111 ? -15.403 7.159 -1.674 1.00 86.75 111 ASP A CA 1
ATOM 779 C C . ASP A 1 111 ? -15.392 6.426 -3.035 1.00 86.75 111 ASP A C 1
ATOM 781 O O . ASP A 1 111 ? -16.237 5.572 -3.293 1.00 86.75 111 ASP A O 1
ATOM 785 N N . THR A 1 112 ? -14.436 6.751 -3.917 1.00 88.00 112 THR A N 1
ATOM 786 C CA . THR A 1 112 ? -14.360 6.210 -5.291 1.00 88.00 112 THR A CA 1
ATOM 787 C C . THR A 1 112 ? -13.006 5.614 -5.663 1.00 88.00 112 THR A C 1
ATOM 789 O O . THR A 1 112 ? -12.916 4.894 -6.654 1.00 88.00 112 THR A O 1
ATOM 792 N N . ALA A 1 113 ? -11.942 5.895 -4.911 1.00 87.75 113 ALA A N 1
ATOM 793 C CA . ALA A 1 113 ? -10.595 5.552 -5.351 1.00 87.75 113 ALA A CA 1
ATOM 794 C C . ALA A 1 113 ? -10.221 4.078 -5.153 1.00 87.75 113 ALA A C 1
ATOM 796 O O . ALA A 1 113 ? -9.440 3.546 -5.939 1.00 87.75 113 ALA A O 1
ATOM 797 N N . PHE A 1 114 ? -10.757 3.410 -4.130 1.00 87.94 114 PHE A N 1
ATOM 798 C CA . PHE A 1 114 ? -10.387 2.034 -3.782 1.00 87.94 114 PHE A CA 1
ATOM 799 C C . PHE A 1 114 ? -11.306 1.018 -4.467 1.00 87.94 114 PHE A C 1
ATOM 801 O O . PHE A 1 114 ? -12.158 0.392 -3.839 1.00 87.94 114 PHE A O 1
ATOM 808 N N . THR A 1 115 ? -11.144 0.871 -5.781 1.00 79.94 115 THR A N 1
ATOM 809 C CA . THR A 1 115 ? -11.843 -0.145 -6.585 1.00 79.94 115 THR A CA 1
ATOM 810 C C . THR A 1 115 ? -10.968 -1.390 -6.784 1.00 79.94 115 THR A C 1
ATOM 812 O O . THR A 1 115 ? -9.906 -1.524 -6.175 1.00 79.94 115 THR A O 1
ATOM 815 N N . ASN A 1 116 ? -11.388 -2.329 -7.639 1.00 74.50 116 ASN A N 1
ATOM 816 C CA . ASN A 1 116 ? -10.621 -3.529 -8.002 1.00 74.50 116 ASN A CA 1
ATOM 817 C C . ASN A 1 116 ? -9.386 -3.229 -8.881 1.00 74.50 116 ASN A C 1
ATOM 819 O O . ASN A 1 116 ? -9.080 -3.984 -9.801 1.00 74.50 116 ASN A O 1
ATOM 823 N N . ASN A 1 117 ? -8.686 -2.124 -8.619 1.00 77.12 117 ASN A N 1
ATOM 824 C CA . ASN A 1 117 ? -7.400 -1.839 -9.240 1.00 77.12 117 ASN A CA 1
ATOM 825 C C . ASN A 1 117 ? -6.356 -2.793 -8.670 1.00 77.12 117 ASN A C 1
ATOM 827 O O . ASN A 1 117 ? -6.373 -3.101 -7.479 1.00 77.12 117 ASN A O 1
ATOM 831 N N . VAL A 1 118 ? -5.440 -3.235 -9.519 1.00 75.75 118 VAL A N 1
ATOM 832 C CA . VAL A 1 118 ? -4.313 -4.074 -9.126 1.00 75.75 118 VAL A CA 1
ATOM 833 C C . VAL A 1 118 ? -3.043 -3.529 -9.788 1.00 75.75 118 VAL A C 1
ATOM 835 O O . VAL A 1 118 ? -3.118 -3.075 -10.935 1.00 75.75 118 VAL A O 1
ATOM 838 N N . PRO A 1 119 ? -1.889 -3.527 -9.098 1.00 74.94 119 PRO A N 1
ATOM 839 C CA . PRO A 1 119 ? -0.597 -3.261 -9.726 1.00 74.94 119 PRO A CA 1
ATOM 840 C C . PRO A 1 119 ? -0.295 -4.250 -10.867 1.00 74.94 119 PRO A C 1
ATOM 842 O O . PRO A 1 119 ? -0.954 -5.287 -10.999 1.00 74.94 119 PRO A O 1
ATOM 845 N N . SER A 1 120 ? 0.699 -3.953 -11.708 1.00 66.62 120 SER A N 1
ATOM 846 C CA . SER A 1 120 ? 1.049 -4.860 -12.811 1.00 66.62 120 SER A CA 1
ATOM 847 C C . SER A 1 120 ? 1.508 -6.220 -12.276 1.00 66.62 120 SER A C 1
ATOM 849 O O . SER A 1 120 ? 2.141 -6.308 -11.226 1.00 66.62 120 SER A O 1
ATOM 851 N N . ASN A 1 121 ? 1.169 -7.297 -12.996 1.00 68.94 121 ASN A N 1
ATOM 852 C CA . ASN A 1 121 ? 1.503 -8.676 -12.617 1.00 68.94 121 ASN A CA 1
ATOM 853 C C . ASN A 1 121 ? 1.099 -9.034 -11.169 1.00 68.94 121 ASN A C 1
ATOM 855 O O . ASN A 1 121 ? 1.794 -9.764 -10.460 1.00 68.94 121 ASN A O 1
ATOM 859 N N . SER A 1 122 ? -0.025 -8.484 -10.710 1.00 71.19 122 SER A N 1
ATOM 860 C CA . SER A 1 122 ? -0.524 -8.667 -9.356 1.00 71.19 122 SER A CA 1
ATOM 861 C C . SER A 1 122 ? -2.011 -8.990 -9.372 1.00 71.19 122 SER A C 1
ATOM 863 O O . SER A 1 122 ? -2.803 -8.367 -10.069 1.00 71.19 122 SER A O 1
ATOM 865 N N . THR A 1 123 ? -2.405 -9.968 -8.561 1.00 67.19 123 THR A N 1
ATOM 866 C CA . THR A 1 123 ? -3.807 -10.200 -8.170 1.00 67.19 123 THR A CA 1
ATOM 867 C C . THR A 1 123 ? -4.156 -9.459 -6.872 1.00 67.19 123 THR A C 1
ATOM 869 O O . THR A 1 123 ? -5.243 -9.620 -6.310 1.00 67.19 123 THR A O 1
ATOM 872 N N . THR A 1 124 ? -3.219 -8.657 -6.363 1.00 66.50 124 THR A N 1
ATOM 873 C CA . THR A 1 124 ? -3.298 -7.937 -5.090 1.00 66.50 124 THR A CA 1
ATOM 874 C C . THR A 1 124 ? -3.722 -6.496 -5.325 1.00 66.50 124 THR A C 1
ATOM 876 O O . THR A 1 124 ? -3.427 -5.932 -6.370 1.00 66.50 124 THR A O 1
ATOM 879 N N . GLY A 1 125 ? -4.459 -5.918 -4.374 1.00 64.56 125 GLY A N 1
ATOM 880 C CA . GLY A 1 125 ? -5.009 -4.564 -4.506 1.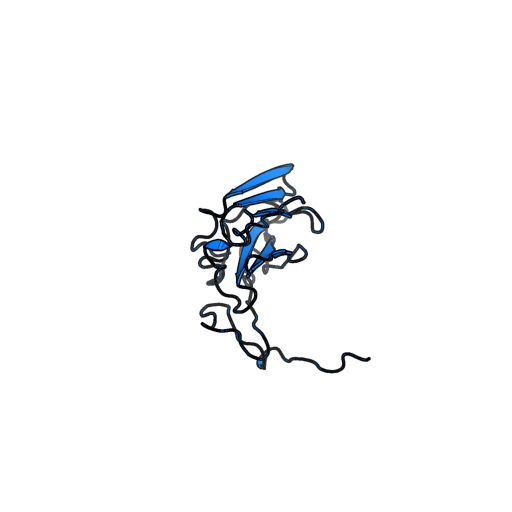00 64.56 125 GLY A CA 1
ATOM 881 C C . GLY A 1 125 ? -6.525 -4.487 -4.715 1.00 64.56 125 GLY A C 1
ATOM 882 O O . GLY A 1 125 ? -7.094 -3.424 -4.507 1.00 64.56 125 GLY A O 1
ATOM 883 N N . GLN A 1 126 ? -7.199 -5.616 -4.980 1.00 73.06 126 GLN A N 1
ATOM 884 C CA . GLN A 1 126 ? -8.660 -5.720 -5.163 1.00 73.06 126 GLN A CA 1
ATOM 885 C C . GLN A 1 126 ? -9.458 -5.013 -4.038 1.00 73.06 126 GLN A C 1
ATOM 887 O O . GLN A 1 126 ? -9.641 -5.577 -2.959 1.00 73.06 126 GLN A O 1
ATOM 892 N N . GLY A 1 127 ? -9.869 -3.756 -4.249 1.00 83.00 127 GLY A N 1
ATOM 893 C CA . GLY A 1 127 ? -10.565 -2.918 -3.259 1.00 83.00 127 GLY A CA 1
ATOM 894 C C . GLY A 1 127 ? -9.686 -2.336 -2.140 1.00 83.00 127 GLY A C 1
ATOM 895 O O . GLY A 1 127 ? -10.204 -1.758 -1.188 1.00 83.00 127 GLY A O 1
ATOM 896 N N . ARG A 1 128 ? -8.364 -2.504 -2.223 1.00 91.81 128 ARG A N 1
ATOM 897 C CA . ARG A 1 128 ? -7.357 -2.010 -1.266 1.00 91.81 128 ARG A CA 1
ATOM 898 C C . ARG A 1 128 ? -6.458 -0.931 -1.849 1.00 91.81 128 ARG A C 1
ATOM 900 O O . ARG A 1 128 ? -5.827 -0.220 -1.075 1.00 91.81 128 ARG A O 1
AT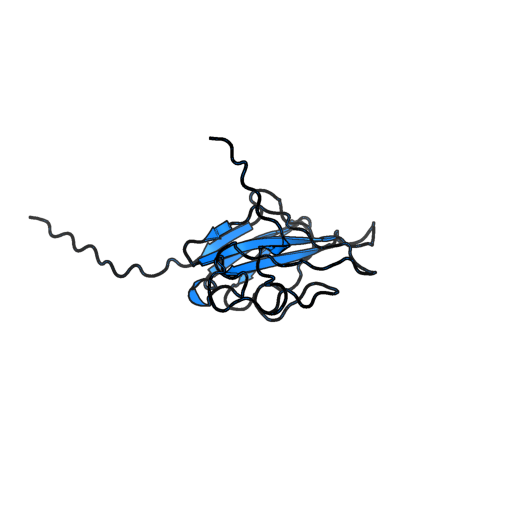OM 907 N N . THR A 1 129 ? -6.382 -0.804 -3.171 1.00 92.25 129 THR A N 1
ATOM 908 C CA . THR A 1 129 ? -5.502 0.156 -3.848 1.00 92.25 129 THR A CA 1
ATOM 909 C C . THR A 1 129 ? -6.252 1.122 -4.740 1.00 92.25 129 THR A C 1
ATOM 911 O O . THR A 1 129 ? -7.276 0.791 -5.340 1.00 92.25 129 THR A O 1
ATOM 914 N N . THR A 1 130 ? -5.691 2.316 -4.879 1.00 91.56 130 THR A N 1
ATOM 915 C CA . THR A 1 130 ? -6.102 3.268 -5.911 1.00 91.56 130 THR A CA 1
ATOM 916 C C . THR A 1 130 ? -5.659 2.830 -7.302 1.00 91.56 130 THR A C 1
ATOM 918 O O . THR A 1 130 ? -4.844 1.920 -7.453 1.00 91.56 130 THR A O 1
ATOM 921 N N . ALA A 1 131 ? -6.149 3.522 -8.331 1.00 89.12 131 ALA A N 1
ATOM 922 C CA . ALA A 1 131 ? -5.510 3.480 -9.640 1.00 89.12 131 ALA A CA 1
ATOM 923 C C . ALA A 1 131 ? -4.051 3.960 -9.533 1.00 89.12 131 ALA A C 1
ATOM 925 O O . ALA A 1 131 ? -3.707 4.741 -8.634 1.00 89.12 131 ALA A O 1
ATOM 926 N N . ALA A 1 132 ? -3.210 3.482 -10.451 1.00 89.19 132 ALA A N 1
ATOM 927 C CA . ALA A 1 132 ? -1.818 3.895 -10.546 1.00 89.19 132 ALA A CA 1
ATOM 928 C C . ALA A 1 132 ? -1.717 5.403 -10.811 1.00 89.19 132 ALA A C 1
ATOM 930 O O . ALA A 1 132 ? -2.424 5.943 -11.664 1.00 89.19 132 ALA A O 1
ATOM 931 N N . PHE A 1 133 ? -0.800 6.069 -10.119 1.00 88.38 133 PHE A N 1
ATOM 932 C CA . PHE A 1 133 ? -0.403 7.442 -10.410 1.00 88.38 133 PHE A CA 1
ATOM 933 C C . PHE A 1 133 ? 1.109 7.541 -10.606 1.00 88.38 133 PHE A C 1
ATOM 935 O O . PHE A 1 133 ? 1.876 6.749 -10.064 1.00 88.38 133 PHE A O 1
ATOM 942 N N . LEU A 1 134 ? 1.547 8.503 -11.418 1.00 88.50 134 LEU A N 1
ATOM 943 C CA . LEU A 1 134 ? 2.939 8.594 -11.853 1.00 88.50 134 LEU A CA 1
ATOM 944 C C . LEU A 1 134 ? 3.836 9.283 -10.821 1.00 88.50 134 LEU A C 1
ATOM 946 O O . LEU A 1 134 ? 3.492 10.326 -10.257 1.00 88.50 134 LEU A O 1
ATOM 950 N N . GLY A 1 135 ? 5.047 8.745 -10.681 1.00 84.69 135 GLY A N 1
ATOM 951 C CA . GLY A 1 135 ? 6.105 9.324 -9.857 1.00 84.69 135 GLY A CA 1
ATOM 952 C C . GLY A 1 135 ? 6.097 8.837 -8.411 1.00 84.69 135 GLY A C 1
ATOM 953 O O . GLY A 1 135 ? 5.208 8.116 -7.976 1.00 84.69 135 GLY A O 1
ATOM 954 N N . VAL A 1 136 ? 7.131 9.233 -7.669 1.00 85.69 136 VAL A N 1
ATOM 955 C CA . VAL A 1 136 ? 7.390 8.752 -6.306 1.00 85.69 136 VAL A CA 1
ATOM 956 C C . VAL A 1 136 ? 6.902 9.783 -5.285 1.00 85.69 136 VAL A C 1
ATOM 958 O O . VAL A 1 136 ? 7.380 10.920 -5.306 1.00 85.69 136 VAL A O 1
ATOM 961 N N . PRO A 1 137 ? 5.991 9.413 -4.373 1.00 81.81 137 PRO A N 1
ATOM 962 C CA . PRO A 1 137 ? 5.671 10.210 -3.196 1.00 81.81 137 PRO A CA 1
ATOM 963 C C . PRO A 1 137 ? 6.865 10.422 -2.246 1.00 81.81 137 PRO A C 1
ATOM 965 O O . PRO A 1 137 ? 7.655 9.497 -2.032 1.00 81.81 137 PRO A O 1
ATOM 968 N N . PRO A 1 138 ? 6.995 11.598 -1.602 1.00 78.50 138 PRO A N 1
ATOM 969 C CA . PRO A 1 138 ? 7.973 11.818 -0.542 1.00 78.50 138 PRO A CA 1
ATOM 970 C C . PRO A 1 138 ? 7.794 10.818 0.608 1.00 78.50 138 PRO A C 1
ATOM 972 O O . PRO A 1 138 ? 6.696 10.655 1.136 1.00 78.50 138 PRO A O 1
ATOM 975 N N . LYS A 1 139 ? 8.891 10.202 1.059 1.00 70.56 139 LYS A N 1
ATOM 976 C CA . LYS A 1 139 ? 8.876 9.118 2.062 1.00 70.56 139 LYS A CA 1
ATOM 977 C C . LYS A 1 139 ? 8.396 9.532 3.469 1.00 70.56 139 LYS A C 1
ATOM 979 O O . LYS A 1 139 ? 8.037 8.666 4.260 1.00 70.56 139 LYS A O 1
ATOM 984 N N . GLY A 1 140 ? 8.417 10.832 3.792 1.00 63.50 140 GLY A N 1
ATOM 985 C CA . GLY A 1 140 ? 8.142 11.365 5.137 1.00 63.50 140 GLY A CA 1
ATOM 986 C C . GLY A 1 140 ? 6.756 11.996 5.318 1.00 63.50 140 GLY A C 1
ATOM 987 O O . GLY A 1 140 ? 5.945 11.486 6.078 1.00 63.50 140 GLY A O 1
ATOM 988 N N . GLN A 1 141 ? 6.491 13.116 4.640 1.00 61.84 141 GLN A N 1
ATOM 989 C CA . GLN A 1 141 ? 5.251 13.909 4.777 1.00 61.84 141 GLN A CA 1
ATOM 990 C C . GLN A 1 141 ? 4.460 13.995 3.460 1.00 61.84 141 GLN A C 1
ATOM 992 O O . GLN A 1 141 ? 3.612 14.863 3.289 1.00 61.84 141 GLN A O 1
ATOM 997 N N . GLY A 1 142 ? 4.754 13.112 2.501 1.00 64.69 142 GLY A N 1
ATOM 998 C CA . GLY A 1 142 ? 4.174 13.168 1.157 1.00 64.69 142 GLY A CA 1
ATOM 999 C C . GLY A 1 142 ? 2.708 12.743 1.067 1.00 64.69 142 GLY A C 1
ATOM 1000 O O . GLY A 1 142 ? 2.084 12.981 0.038 1.00 64.69 142 GLY A O 1
ATOM 1001 N N . LEU A 1 143 ? 2.177 12.114 2.121 1.00 80.69 143 LEU A N 1
ATOM 1002 C CA . LEU A 1 143 ? 0.801 11.644 2.219 1.00 80.69 143 LEU A CA 1
ATOM 1003 C C . LEU A 1 143 ? 0.092 12.393 3.353 1.00 80.69 143 LEU A C 1
ATOM 1005 O O . LEU A 1 143 ? 0.386 12.173 4.527 1.00 80.69 143 LEU A O 1
ATOM 1009 N N . SER A 1 144 ? -0.866 13.244 2.995 1.00 85.19 144 SER A N 1
ATOM 1010 C CA . SER A 1 144 ? -1.787 13.867 3.946 1.00 85.19 144 SER A CA 1
ATOM 1011 C C . SER A 1 144 ? -3.145 13.201 3.818 1.00 85.19 144 SER A C 1
ATOM 1013 O O . SER A 1 144 ? -3.751 13.231 2.749 1.00 85.19 144 SER A O 1
ATOM 1015 N N . VAL A 1 145 ? -3.615 12.569 4.891 1.00 85.12 145 VAL A N 1
ATOM 1016 C CA . VAL A 1 145 ? -4.905 11.880 4.913 1.00 85.12 145 VAL A CA 1
ATOM 1017 C C . VAL A 1 145 ? -5.878 12.664 5.782 1.00 85.12 145 VAL A C 1
ATOM 1019 O O . VAL A 1 145 ? -5.668 12.819 6.983 1.00 85.12 145 VAL A O 1
ATOM 1022 N N . ILE A 1 146 ? -6.965 13.126 5.171 1.00 84.56 146 ILE A N 1
ATOM 1023 C CA . ILE A 1 146 ? -8.037 13.859 5.839 1.00 84.56 146 ILE A CA 1
ATOM 1024 C C . ILE A 1 146 ? -9.235 12.919 5.928 1.00 84.56 146 ILE A C 1
ATOM 1026 O O . ILE A 1 146 ? -9.931 12.685 4.940 1.00 84.56 146 ILE A O 1
ATOM 1030 N N . ILE A 1 147 ? -9.456 12.358 7.114 1.00 83.94 147 ILE A N 1
ATOM 1031 C CA . ILE A 1 147 ? -10.544 11.408 7.380 1.00 83.94 147 ILE A CA 1
ATOM 1032 C C . ILE A 1 147 ? -11.655 12.138 8.113 1.00 83.94 147 ILE A C 1
ATOM 1034 O O . ILE A 1 147 ? -11.390 12.895 9.050 1.00 83.94 147 ILE A O 1
ATOM 1038 N N . LYS A 1 148 ? -12.907 11.885 7.729 1.00 75.62 148 LYS A N 1
ATOM 1039 C CA . LYS A 1 148 ? -14.044 12.382 8.505 1.00 75.62 148 LYS A CA 1
ATOM 1040 C C . LYS A 1 148 ? -14.039 11.713 9.889 1.00 75.62 148 LYS A C 1
ATOM 1042 O O . LYS A 1 148 ? -13.972 10.482 9.959 1.00 75.62 148 LYS A O 1
ATOM 1047 N N . PRO A 1 149 ? -14.109 12.478 10.994 1.00 69.06 149 PRO A N 1
ATOM 1048 C CA . PRO A 1 149 ? -14.219 11.897 12.325 1.00 69.06 149 PRO A CA 1
ATOM 1049 C C . PRO A 1 149 ? -15.444 10.986 12.396 1.00 69.06 149 PRO A C 1
ATOM 1051 O O . PRO A 1 149 ? -16.516 11.343 11.905 1.00 69.06 149 PRO A O 1
ATOM 1054 N N . ARG A 1 150 ? -15.314 9.816 13.029 1.00 65.94 150 ARG A N 1
ATOM 1055 C CA . ARG A 1 150 ? -16.505 9.028 13.353 1.00 65.94 150 ARG A CA 1
ATOM 1056 C C . ARG A 1 150 ? -17.313 9.788 14.408 1.00 65.94 150 ARG A C 1
ATOM 1058 O O . ARG A 1 150 ? -16.704 10.264 15.369 1.00 65.94 150 ARG A O 1
ATOM 1065 N N . PRO A 1 151 ? -18.647 9.866 14.288 1.00 62.44 151 PRO A N 1
ATOM 1066 C CA . PRO A 1 151 ? -19.482 10.391 15.357 1.00 62.44 151 PRO A CA 1
ATOM 1067 C C . PRO A 1 151 ? -19.225 9.582 16.632 1.00 62.44 151 PRO A C 1
ATOM 1069 O O . PRO A 1 151 ? -19.508 8.385 16.695 1.00 62.44 151 PRO A O 1
ATOM 1072 N N . LEU A 1 152 ? -18.633 10.215 17.642 1.00 63.06 152 LEU A N 1
ATOM 1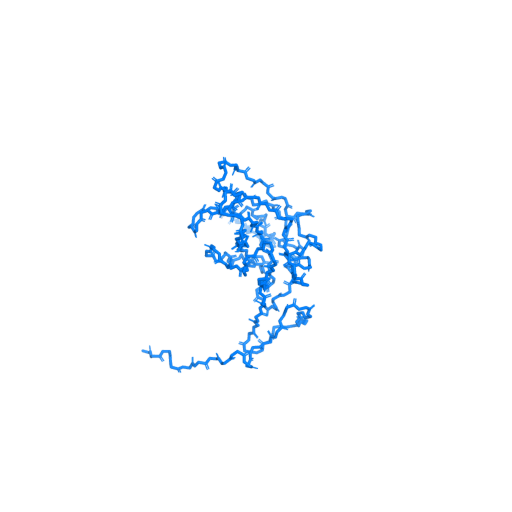073 C CA . LEU A 1 152 ? -18.586 9.655 18.983 1.00 63.06 152 LEU A CA 1
ATOM 1074 C C . LEU A 1 152 ? -19.934 10.008 19.608 1.00 63.06 152 LEU A C 1
ATOM 1076 O O . LEU A 1 152 ? -20.212 11.183 19.820 1.00 63.06 152 LEU A O 1
ATOM 1080 N N . ASN A 1 153 ? -20.782 9.014 19.872 1.00 57.03 153 ASN A N 1
ATOM 1081 C CA . ASN A 1 153 ? -22.131 9.178 20.440 1.00 57.03 153 ASN A CA 1
ATOM 1082 C C . ASN A 1 153 ? -22.141 9.707 21.894 1.00 57.03 153 ASN A C 1
ATOM 1084 O O . ASN A 1 153 ? -22.932 9.257 22.718 1.00 57.03 153 ASN A O 1
ATOM 1088 N N . LYS A 1 154 ? -21.254 10.632 22.261 1.00 57.31 154 LYS A N 1
ATOM 1089 C CA . LYS A 1 154 ? -21.214 11.244 23.587 1.00 57.31 154 LYS A CA 1
ATOM 1090 C C . LYS A 1 154 ? -21.495 12.732 23.452 1.00 57.31 154 LYS A C 1
ATOM 1092 O O . LYS A 1 154 ? -20.587 13.530 23.249 1.00 57.31 154 LYS A O 1
ATOM 1097 N N . VAL A 1 155 ? -22.771 13.088 23.578 1.00 67.69 155 VAL A N 1
ATOM 1098 C CA . VAL A 1 155 ? -23.167 14.464 23.879 1.00 67.69 155 VAL A CA 1
ATOM 1099 C C . VAL A 1 155 ? -22.735 14.724 25.320 1.00 67.69 155 VAL A C 1
ATOM 1101 O O . VAL A 1 155 ? -23.313 14.174 26.255 1.00 67.69 155 VAL A O 1
ATOM 1104 N N . LEU A 1 156 ? -21.659 15.489 25.504 1.00 64.94 156 LEU A N 1
ATOM 1105 C CA . LEU A 1 156 ? -21.232 15.935 26.826 1.00 64.94 156 LEU A CA 1
ATOM 1106 C C . LEU A 1 156 ? -22.125 17.119 27.218 1.00 64.94 156 LEU A C 1
ATOM 1108 O O . LEU A 1 156 ? -21.857 18.259 26.847 1.00 64.94 156 LEU A O 1
ATOM 1112 N N . GLN A 1 157 ? -23.236 16.844 27.898 1.00 70.94 157 GLN A N 1
ATOM 1113 C CA . GLN A 1 157 ? -24.118 17.891 28.401 1.00 70.94 157 GLN A CA 1
ATOM 1114 C C . GLN A 1 157 ? -23.504 18.464 29.688 1.00 70.94 157 GLN A C 1
ATOM 1116 O O . GLN A 1 157 ? -23.568 17.839 30.743 1.00 70.94 157 GLN A O 1
ATOM 1121 N N . ILE A 1 158 ? -22.854 19.625 29.589 1.00 72.62 158 ILE A N 1
ATOM 1122 C CA . ILE A 1 158 ? -22.373 20.380 30.752 1.00 72.62 158 ILE A CA 1
ATOM 1123 C C . ILE A 1 158 ? -23.554 21.208 31.260 1.00 72.62 158 ILE A C 1
ATOM 1125 O O . ILE A 1 158 ? -24.008 22.120 30.573 1.00 72.62 158 ILE A O 1
ATOM 1129 N N . GLN A 1 159 ? -24.077 20.868 32.438 1.00 65.25 159 GLN A N 1
ATOM 1130 C CA . GLN A 1 159 ? -24.960 21.762 33.183 1.00 65.25 159 GLN A CA 1
ATOM 1131 C C . GLN A 1 159 ? -24.104 22.594 34.137 1.00 65.25 159 GLN A C 1
ATOM 1133 O O . GLN A 1 159 ? -23.454 22.047 35.028 1.00 65.25 159 GLN A O 1
ATOM 1138 N N . GLU A 1 160 ? -24.091 23.909 33.926 1.00 60.66 160 GLU A N 1
ATOM 1139 C CA . GLU A 1 160 ? -23.622 24.863 34.932 1.00 60.66 160 GLU A CA 1
ATOM 1140 C C . GLU A 1 160 ? -24.589 24.895 36.123 1.00 60.66 160 GLU A C 1
ATOM 1142 O O . GLU A 1 160 ? -25.788 24.643 35.972 1.00 60.66 160 GLU A O 1
ATOM 1147 N N . LYS A 1 161 ? -24.034 25.166 37.306 1.00 52.12 161 LYS A N 1
ATOM 1148 C CA . LYS A 1 161 ? -24.761 25.300 38.569 1.00 52.12 161 LYS A CA 1
ATOM 1149 C C . LYS A 1 161 ? -24.991 26.769 38.891 1.00 52.12 161 LYS A C 1
ATOM 1151 O O . LYS A 1 161 ? -24.023 27.539 38.721 1.00 52.12 161 LYS A O 1
#